Protein AF-A0A8T5NLZ9-F1 (afdb_monomer_lite)

Sequence (162 aa):
YKKLPERVRSIIFKLIDKKETAGYLVRSIAGNYNMLPENVRNLLFQLCDKEETAGDVVDAMAEEWYTLPQNIKSKLLIILSDKEKAIDFVSWAVKDDFDKIPKDIRNELLNKLSERTTQDLKRETAEIFDELPEEIRNEILIKRRFKTKYTDFVNNGFSFVI

Foldseek 3Di:
DVPDDPVVVVVLVVQCPPLVCVLVLLLVCLVCVVVDDPVSVVSNVVQCLDLSRVVSNLVSCVVNVPPDDQVSVLSSLLSSLVHPVCLLSSLVCCQVCVVVHPPVSSVSSLVSNLVVCPPDDDVSSVVSLVSHDPVSNVVSVVVVVVVVVVVCCVVVVPPDDD

Secondary structure (DSSP, 8-state):
-TTS-HHHHHHHHHHTT-HHHHHHHHHHHHHTGGGS-HHHHTHHHHHHHSTTTHHHHHHHHHHTTTTS-HHHHHHHHHHHTT-GGGHHHHHHHHHHTTTTS-HHHHHHHHHHHHHHTTT---HHHHHHHHTS-HHHHHHHHHHHHHHHHHHHHHHHH-----

Structure (mmCIF, N/CA/C/O backbone):
data_AF-A0A8T5NLZ9-F1
#
_entry.id   AF-A0A8T5NLZ9-F1
#
loop_
_atom_site.group_PDB
_atom_site.id
_atom_site.type_symbol
_atom_site.label_atom_id
_atom_site.label_alt_id
_atom_site.label_comp_id
_atom_site.label_asym_id
_atom_site.label_entity_id
_atom_site.label_seq_id
_atom_site.pdbx_PDB_ins_code
_atom_site.Cartn_x
_atom_site.Cartn_y
_atom_site.Cartn_z
_atom_site.occupancy
_atom_site.B_iso_or_equiv
_atom_site.auth_seq_id
_atom_site.auth_comp_id
_atom_site.auth_asym_id
_atom_site.auth_atom_id
_atom_site.pdbx_PDB_model_num
ATOM 1 N N . TYR A 1 1 ? 13.617 -1.042 -18.936 1.00 77.00 1 TYR A N 1
ATOM 2 C CA . TYR A 1 1 ? 12.308 -1.485 -19.472 1.00 77.00 1 TYR A CA 1
ATOM 3 C C . TYR A 1 1 ? 12.105 -1.198 -20.964 1.00 77.00 1 TYR A C 1
ATOM 5 O O . TYR A 1 1 ? 11.961 -2.145 -21.721 1.00 77.00 1 TYR A O 1
ATOM 13 N N . LYS A 1 2 ? 12.109 0.067 -21.428 1.00 80.06 2 LYS A N 1
ATOM 14 C CA . LYS A 1 2 ? 11.783 0.413 -22.836 1.00 80.06 2 LYS A CA 1
ATOM 15 C C . LYS A 1 2 ? 12.695 -0.230 -23.899 1.00 80.06 2 LYS A C 1
ATOM 17 O O . LYS A 1 2 ? 12.253 -0.425 -25.020 1.00 80.06 2 LYS A O 1
ATOM 22 N N . LYS A 1 3 ? 13.934 -0.578 -23.534 1.00 86.31 3 LYS A N 1
ATOM 23 C CA . LYS A 1 3 ? 14.915 -1.251 -24.406 1.00 86.31 3 LYS A CA 1
ATOM 24 C C . LYS A 1 3 ? 14.727 -2.777 -24.505 1.00 86.31 3 LYS A C 1
ATOM 26 O O . LYS A 1 3 ? 15.447 -3.419 -25.256 1.00 86.31 3 LYS A O 1
ATOM 31 N N . LEU A 1 4 ? 13.818 -3.368 -23.724 1.00 85.19 4 LEU A N 1
ATOM 32 C CA . LEU A 1 4 ? 13.599 -4.817 -23.718 1.00 85.19 4 LEU A CA 1
ATOM 33 C C . LEU A 1 4 ? 12.671 -5.238 -24.871 1.00 85.19 4 LEU A C 1
ATOM 35 O O . LEU A 1 4 ? 11.683 -4.538 -25.124 1.00 85.19 4 LEU A O 1
ATOM 39 N N . PRO A 1 5 ? 12.909 -6.404 -25.504 1.00 91.00 5 PRO A N 1
ATOM 40 C CA . PRO A 1 5 ? 11.975 -6.979 -26.465 1.00 91.00 5 PRO A CA 1
ATOM 41 C C . PRO A 1 5 ? 10.572 -7.125 -25.870 1.00 91.00 5 PRO A C 1
ATOM 43 O O . PRO A 1 5 ? 10.414 -7.415 -24.682 1.00 91.00 5 PRO A O 1
ATOM 46 N N . GLU A 1 6 ? 9.535 -6.969 -26.692 1.00 87.69 6 GLU A N 1
ATOM 47 C CA . GLU A 1 6 ? 8.139 -7.065 -26.243 1.00 87.69 6 GLU A CA 1
ATOM 48 C C . GLU A 1 6 ? 7.832 -8.391 -25.543 1.00 87.69 6 GLU A C 1
ATOM 50 O O . GLU A 1 6 ? 7.244 -8.389 -24.464 1.00 87.69 6 GLU A O 1
ATOM 55 N N . ARG A 1 7 ? 8.340 -9.510 -26.075 1.00 88.88 7 ARG A N 1
ATOM 56 C CA . ARG A 1 7 ? 8.208 -10.824 -25.434 1.00 88.88 7 ARG A CA 1
ATOM 57 C C . ARG A 1 7 ? 8.748 -10.821 -24.002 1.00 88.88 7 ARG A C 1
ATOM 59 O O . ARG A 1 7 ? 8.099 -11.374 -23.124 1.00 88.88 7 ARG A O 1
ATOM 66 N N . VAL A 1 8 ? 9.880 -10.162 -23.745 1.00 85.94 8 VAL A N 1
ATOM 67 C CA . VAL A 1 8 ? 10.456 -10.048 -22.394 1.00 85.94 8 VAL A CA 1
ATOM 68 C C . VAL A 1 8 ? 9.590 -9.154 -21.509 1.00 85.94 8 VAL A C 1
ATOM 70 O O . VAL A 1 8 ? 9.312 -9.510 -20.369 1.00 85.94 8 VAL A O 1
ATOM 73 N N . ARG A 1 9 ? 9.087 -8.032 -22.039 1.00 88.25 9 ARG A N 1
ATOM 74 C CA . ARG A 1 9 ? 8.153 -7.157 -21.309 1.00 88.25 9 ARG A CA 1
ATOM 75 C C . ARG A 1 9 ? 6.860 -7.884 -20.925 1.00 88.25 9 ARG A C 1
ATOM 77 O O . ARG A 1 9 ? 6.383 -7.713 -19.811 1.00 88.25 9 ARG A O 1
ATOM 84 N N . SER A 1 10 ? 6.340 -8.745 -21.802 1.00 88.50 10 SER A N 1
ATOM 85 C CA . SER A 1 10 ? 5.122 -9.529 -21.549 1.00 88.50 10 SER A CA 1
ATOM 86 C C . SER A 1 10 ? 5.265 -10.525 -20.392 1.00 88.50 10 SER A C 1
ATOM 88 O O . SER A 1 10 ? 4.272 -10.863 -19.754 1.00 88.50 10 SER A O 1
ATOM 90 N N . ILE A 1 11 ? 6.490 -10.977 -20.089 1.00 87.75 11 ILE A N 1
ATOM 91 C CA . ILE A 1 11 ? 6.739 -11.926 -18.994 1.00 87.75 11 ILE A CA 1
ATOM 92 C C . ILE A 1 11 ? 6.389 -11.298 -17.645 1.00 87.75 11 ILE A C 1
ATOM 94 O O . ILE A 1 11 ? 5.825 -11.993 -16.811 1.00 87.75 11 ILE A O 1
ATOM 98 N N . ILE A 1 12 ? 6.634 -9.998 -17.448 1.00 87.31 12 ILE A N 1
ATOM 99 C CA . ILE A 1 12 ? 6.326 -9.296 -16.189 1.00 87.31 12 ILE A CA 1
ATOM 100 C C . ILE A 1 12 ? 4.849 -9.456 -15.805 1.00 87.31 12 ILE A C 1
ATOM 102 O O . ILE A 1 12 ? 4.543 -9.770 -14.660 1.00 87.31 12 ILE A O 1
ATOM 106 N N . PHE A 1 13 ? 3.946 -9.357 -16.781 1.00 88.38 13 PHE A N 1
ATOM 107 C CA . PHE A 1 13 ? 2.509 -9.545 -16.568 1.00 88.38 13 PHE A CA 1
ATOM 108 C C . PHE A 1 13 ? 2.124 -10.987 -16.221 1.00 88.38 13 PHE A C 1
ATOM 110 O O . PHE A 1 13 ? 1.056 -11.207 -15.678 1.00 88.38 13 PHE A O 1
ATOM 117 N N . LYS A 1 14 ? 2.984 -11.972 -16.499 1.00 87.56 14 LYS A N 1
ATOM 118 C CA . LYS A 1 14 ? 2.779 -13.377 -16.106 1.00 87.56 14 LYS A CA 1
ATOM 119 C C . LYS A 1 14 ? 3.385 -13.706 -14.741 1.00 87.56 14 LYS A C 1
ATOM 121 O O . LYS A 1 14 ? 3.073 -14.748 -14.175 1.00 87.56 14 LYS A O 1
ATOM 126 N N . LEU A 1 15 ? 4.301 -12.871 -14.245 1.00 86.62 15 LEU A N 1
ATOM 127 C CA . LEU A 1 15 ? 4.951 -13.068 -12.945 1.00 86.62 15 LEU A CA 1
ATOM 128 C C . LEU A 1 15 ? 4.079 -12.591 -11.782 1.00 86.62 15 LEU A C 1
ATOM 130 O O . LEU A 1 15 ? 4.272 -13.052 -10.662 1.00 86.62 15 LEU A O 1
ATOM 134 N N . ILE A 1 16 ? 3.103 -11.717 -12.045 1.00 85.88 16 ILE A N 1
ATOM 135 C CA . ILE A 1 16 ? 2.185 -11.204 -11.020 1.00 85.88 16 ILE A CA 1
ATOM 136 C C . ILE A 1 16 ? 1.332 -12.304 -10.370 1.00 85.88 16 ILE A C 1
ATOM 138 O O . ILE A 1 16 ? 0.896 -12.152 -9.231 1.00 85.88 16 ILE A O 1
ATOM 142 N N . ASP A 1 17 ? 1.102 -13.416 -11.068 1.00 84.94 17 ASP A N 1
ATOM 143 C CA . ASP A 1 17 ? 0.283 -14.535 -10.581 1.00 84.94 17 ASP A CA 1
ATOM 144 C C . ASP A 1 17 ? 1.105 -15.646 -9.924 1.00 84.94 17 ASP A C 1
ATOM 146 O O . ASP A 1 17 ? 0.556 -16.633 -9.442 1.00 84.94 17 ASP A O 1
ATOM 150 N N . LYS A 1 18 ? 2.431 -15.494 -9.884 1.00 87.81 18 LYS A N 1
ATOM 151 C CA . LYS A 1 18 ? 3.334 -16.456 -9.257 1.00 87.81 18 LYS A CA 1
ATOM 152 C C . LYS A 1 18 ? 3.776 -15.931 -7.903 1.00 87.81 18 LYS A C 1
ATOM 154 O O . LYS A 1 18 ? 4.557 -14.979 -7.837 1.00 87.81 18 LYS A O 1
ATOM 159 N N . LYS A 1 19 ? 3.303 -16.577 -6.838 1.00 79.19 19 LYS A N 1
ATOM 160 C CA . LYS A 1 19 ? 3.562 -16.189 -5.445 1.00 79.19 19 LYS A CA 1
ATOM 161 C C . LYS A 1 19 ? 5.053 -15.979 -5.165 1.00 79.19 19 LYS A C 1
ATOM 163 O O . LYS A 1 19 ? 5.423 -15.004 -4.526 1.00 79.19 19 LYS A O 1
ATOM 168 N N . GLU A 1 20 ? 5.911 -16.840 -5.706 1.00 83.00 20 GLU A N 1
ATOM 169 C CA . GLU A 1 20 ? 7.363 -16.808 -5.497 1.00 83.00 20 GLU A CA 1
ATOM 170 C C . GLU A 1 20 ? 8.034 -15.583 -6.126 1.00 83.00 20 GLU A C 1
ATOM 172 O O . GLU A 1 20 ? 9.100 -15.167 -5.682 1.00 83.00 20 GLU A O 1
ATOM 177 N N . THR A 1 21 ? 7.442 -15.008 -7.177 1.00 88.12 21 THR A N 1
ATOM 178 C CA . THR A 1 21 ? 8.022 -13.865 -7.897 1.00 88.12 21 THR A CA 1
ATOM 179 C C . THR A 1 21 ? 7.309 -12.551 -7.628 1.00 88.12 21 THR A C 1
ATOM 181 O O . THR A 1 21 ? 7.863 -11.493 -7.925 1.00 88.12 21 THR A O 1
ATOM 184 N N . ALA A 1 22 ? 6.098 -12.599 -7.078 1.00 88.75 22 ALA A N 1
ATOM 185 C CA . ALA A 1 22 ? 5.257 -11.427 -6.912 1.00 88.75 22 ALA A CA 1
ATOM 186 C C . ALA A 1 22 ? 5.871 -10.409 -5.929 1.00 88.75 22 ALA A C 1
ATOM 188 O O . ALA A 1 22 ? 5.947 -9.231 -6.273 1.00 88.75 22 ALA A O 1
ATOM 189 N N . GLY A 1 23 ? 6.443 -10.848 -4.800 1.00 90.19 23 GLY A N 1
ATOM 190 C CA . GLY A 1 23 ? 7.147 -9.957 -3.862 1.00 90.19 23 GLY A CA 1
ATOM 191 C C . GLY A 1 23 ? 8.394 -9.285 -4.462 1.00 90.19 23 GLY A C 1
ATOM 192 O O . GLY A 1 23 ? 8.591 -8.075 -4.343 1.00 90.19 23 GLY A O 1
ATOM 193 N N . TYR A 1 24 ? 9.205 -10.025 -5.230 1.00 91.88 24 TYR A N 1
ATOM 194 C CA . TYR A 1 24 ? 10.333 -9.435 -5.970 1.00 91.88 24 TYR A CA 1
ATOM 195 C C . TYR A 1 24 ? 9.875 -8.412 -7.012 1.00 91.88 24 TYR A C 1
ATOM 197 O O . TYR A 1 24 ? 10.552 -7.406 -7.249 1.00 91.88 24 TYR A O 1
ATOM 205 N N . LEU A 1 25 ? 8.728 -8.669 -7.645 1.00 94.00 25 LEU A N 1
ATOM 206 C CA . LEU A 1 25 ? 8.141 -7.758 -8.611 1.00 94.00 25 LEU A CA 1
ATOM 207 C C . LEU A 1 25 ? 7.653 -6.472 -7.933 1.00 94.00 25 LEU A C 1
ATOM 209 O O . LEU A 1 25 ? 7.911 -5.397 -8.471 1.00 94.00 25 LEU A O 1
ATOM 213 N N . VAL A 1 26 ? 7.039 -6.563 -6.748 1.00 96.38 26 VAL A N 1
ATOM 214 C CA . VAL A 1 26 ? 6.654 -5.400 -5.933 1.00 96.38 26 VAL A CA 1
ATOM 215 C C . VAL A 1 26 ? 7.856 -4.490 -5.682 1.00 96.38 26 VAL A C 1
ATOM 217 O O . VAL A 1 26 ? 7.833 -3.333 -6.108 1.00 96.38 26 VAL A O 1
ATOM 220 N N . ARG A 1 27 ? 8.931 -5.020 -5.080 1.00 95.19 27 ARG A N 1
ATOM 221 C CA . ARG A 1 27 ? 10.147 -4.240 -4.777 1.00 95.19 27 ARG A CA 1
ATOM 222 C C . ARG A 1 27 ? 10.755 -3.621 -6.034 1.00 95.19 27 ARG A C 1
ATOM 224 O O . ARG A 1 27 ? 11.080 -2.438 -6.067 1.00 95.19 27 ARG A O 1
ATOM 231 N N . SER A 1 28 ? 10.833 -4.401 -7.115 1.00 94.25 28 SER A N 1
ATOM 232 C CA . SER A 1 28 ? 11.369 -3.928 -8.397 1.00 94.25 28 SER A CA 1
ATOM 233 C C . SER A 1 28 ? 10.550 -2.780 -8.990 1.00 94.25 28 SER A C 1
ATOM 235 O O . SER A 1 28 ? 11.128 -1.848 -9.555 1.00 94.25 28 SER A O 1
ATOM 237 N N . ILE A 1 29 ? 9.217 -2.843 -8.895 1.00 96.25 29 ILE A N 1
ATOM 238 C CA . ILE A 1 29 ? 8.332 -1.789 -9.398 1.00 96.25 29 ILE A CA 1
ATOM 239 C C . ILE A 1 29 ? 8.427 -0.543 -8.521 1.00 96.25 29 ILE A C 1
ATOM 241 O O . ILE A 1 29 ? 8.554 0.546 -9.075 1.00 96.25 29 ILE A O 1
ATOM 245 N N . ALA A 1 30 ? 8.383 -0.688 -7.194 1.00 97.25 30 ALA A N 1
ATOM 246 C CA . ALA A 1 30 ? 8.444 0.433 -6.259 1.00 97.25 30 ALA A CA 1
ATOM 247 C C . ALA A 1 30 ? 9.759 1.217 -6.403 1.00 97.25 30 ALA A C 1
ATOM 249 O O . ALA A 1 30 ? 9.722 2.403 -6.733 1.00 97.25 30 ALA A O 1
ATOM 250 N N . GLY A 1 31 ? 10.912 0.544 -6.318 1.00 96.75 31 GLY A N 1
ATOM 251 C CA . GLY A 1 31 ? 12.221 1.209 -6.396 1.00 96.75 31 GLY A CA 1
ATOM 252 C C . GLY A 1 31 ? 12.560 1.794 -7.768 1.00 96.75 31 GLY A C 1
ATOM 253 O O . GLY A 1 31 ? 13.455 2.623 -7.911 1.00 96.75 31 GLY A O 1
ATOM 254 N N . ASN A 1 32 ? 11.820 1.409 -8.812 1.00 95.31 32 ASN A N 1
ATOM 255 C CA . ASN A 1 32 ? 11.983 1.966 -10.155 1.00 95.31 32 ASN A CA 1
ATOM 256 C C . ASN A 1 32 ? 10.753 2.744 -10.633 1.00 95.31 32 ASN A C 1
ATOM 258 O O . ASN A 1 32 ? 10.658 3.031 -11.830 1.00 95.31 32 ASN A O 1
ATOM 262 N N . TYR A 1 33 ? 9.818 3.095 -9.744 1.00 96.12 33 TYR A N 1
ATOM 263 C CA . TYR A 1 33 ? 8.474 3.540 -10.119 1.00 96.12 33 TYR A CA 1
ATOM 264 C C . TYR A 1 33 ? 8.500 4.658 -11.165 1.00 96.12 33 TYR A C 1
ATOM 266 O O . TYR A 1 33 ? 7.922 4.526 -12.243 1.00 96.12 33 TYR A O 1
ATOM 274 N N . ASN A 1 34 ? 9.277 5.714 -10.917 1.00 94.75 34 ASN A N 1
ATOM 275 C CA . ASN A 1 34 ? 9.366 6.886 -11.796 1.00 94.75 34 ASN A CA 1
ATOM 276 C C . ASN A 1 34 ? 10.009 6.594 -13.172 1.00 94.75 34 ASN A C 1
ATOM 278 O O . ASN A 1 34 ? 9.827 7.359 -14.117 1.00 94.75 34 ASN A O 1
ATOM 282 N N . MET A 1 35 ? 10.722 5.473 -13.319 1.00 93.38 35 MET A N 1
ATOM 283 C CA . MET A 1 35 ? 11.392 5.055 -14.560 1.00 93.38 35 MET A CA 1
ATOM 284 C C . MET A 1 35 ? 10.568 4.061 -15.394 1.00 93.38 35 MET A C 1
ATOM 286 O O . MET A 1 35 ? 10.928 3.736 -16.535 1.00 93.38 35 MET A O 1
ATOM 290 N N . LEU A 1 36 ? 9.466 3.554 -14.842 1.00 93.31 36 LEU A N 1
ATOM 291 C CA . LEU A 1 36 ? 8.629 2.538 -15.467 1.00 93.31 36 LEU A CA 1
ATOM 292 C C . LEU A 1 36 ? 7.456 3.165 -16.230 1.00 93.31 36 LEU A C 1
ATOM 294 O O . LEU A 1 36 ? 6.945 4.219 -15.843 1.00 93.31 36 LEU A O 1
ATOM 298 N N . PRO A 1 37 ? 7.005 2.541 -17.332 1.00 92.94 37 PRO A N 1
ATOM 299 C CA . PRO A 1 37 ? 5.785 2.972 -17.996 1.00 92.94 37 PRO A CA 1
ATOM 300 C C . PRO A 1 37 ? 4.560 2.669 -17.137 1.00 92.94 37 PRO A C 1
ATOM 302 O O . PRO A 1 37 ? 4.560 1.747 -16.322 1.00 92.94 37 PRO A O 1
ATOM 305 N N . GLU A 1 38 ? 3.505 3.442 -17.364 1.00 93.88 38 GLU A N 1
ATOM 306 C CA . GLU A 1 38 ? 2.284 3.427 -16.559 1.00 93.88 38 GLU A CA 1
ATOM 307 C C . GLU A 1 38 ? 1.674 2.033 -16.400 1.00 93.88 38 GLU A C 1
ATOM 309 O O . GLU A 1 38 ? 1.339 1.637 -15.291 1.00 93.88 38 GLU A O 1
ATOM 314 N N . ASN A 1 39 ? 1.621 1.243 -17.472 1.00 92.19 39 ASN A N 1
ATOM 315 C CA . ASN A 1 39 ? 1.071 -0.108 -17.415 1.00 92.19 39 ASN A CA 1
ATOM 316 C C . ASN A 1 39 ? 1.830 -1.047 -16.461 1.00 92.19 39 ASN A C 1
ATOM 318 O O . ASN A 1 39 ? 1.218 -1.941 -15.893 1.00 92.19 39 ASN A O 1
ATOM 322 N N . VAL A 1 40 ? 3.137 -0.845 -16.265 1.00 94.62 40 VAL A N 1
ATOM 323 C CA . VAL A 1 40 ? 3.932 -1.609 -15.288 1.00 94.62 40 VAL A CA 1
ATOM 324 C C . VAL A 1 40 ? 3.756 -1.035 -13.891 1.00 94.62 40 VAL A C 1
ATOM 326 O O . VAL A 1 40 ? 3.619 -1.786 -12.934 1.00 94.62 40 VAL A O 1
ATOM 329 N N . ARG A 1 41 ? 3.715 0.295 -13.765 1.00 96.12 41 ARG A N 1
ATOM 330 C CA . ARG A 1 41 ? 3.453 0.963 -12.483 1.00 96.12 41 ARG A CA 1
ATOM 331 C C . ARG A 1 41 ? 2.105 0.558 -11.895 1.00 96.12 41 ARG A C 1
ATOM 333 O O . ARG A 1 41 ? 2.003 0.365 -10.690 1.00 96.12 41 ARG A O 1
ATOM 340 N N . ASN A 1 42 ? 1.097 0.370 -12.745 1.00 95.88 42 ASN A N 1
ATOM 341 C CA . ASN A 1 42 ? -0.240 -0.045 -12.330 1.00 95.88 42 ASN A CA 1
ATOM 342 C C . ASN A 1 42 ? -0.278 -1.463 -11.742 1.00 95.88 42 ASN A C 1
ATOM 344 O O . ASN A 1 42 ? -1.184 -1.768 -10.969 1.00 95.88 42 ASN A O 1
ATOM 348 N N . LEU A 1 43 ? 0.720 -2.306 -12.032 1.00 95.56 43 LEU A N 1
ATOM 349 C CA . LEU A 1 43 ? 0.840 -3.621 -11.400 1.00 95.56 43 LEU A CA 1
ATOM 350 C C . LEU A 1 43 ? 1.090 -3.514 -9.893 1.00 95.56 43 LEU A C 1
ATOM 352 O O . LEU A 1 43 ? 0.698 -4.420 -9.170 1.00 95.56 43 LEU A O 1
ATOM 356 N N . LEU A 1 44 ? 1.672 -2.411 -9.403 1.00 97.00 44 LEU A N 1
ATOM 357 C CA . LEU A 1 44 ? 1.855 -2.197 -7.965 1.00 97.00 44 LEU A CA 1
ATOM 358 C C . LEU A 1 44 ? 0.511 -2.160 -7.226 1.00 97.00 44 LEU A C 1
ATOM 360 O O . LEU A 1 44 ? 0.393 -2.738 -6.155 1.00 97.00 44 LEU A O 1
ATOM 364 N N . PHE A 1 45 ? -0.520 -1.552 -7.822 1.00 96.75 45 PHE A N 1
ATOM 365 C CA . PHE A 1 45 ? -1.869 -1.542 -7.246 1.00 96.75 45 PHE A CA 1
ATOM 366 C C . PHE A 1 45 ? -2.520 -2.925 -7.295 1.00 96.75 45 PHE A C 1
ATOM 368 O O . PHE A 1 45 ? -3.137 -3.342 -6.324 1.00 96.75 45 PHE A O 1
ATOM 375 N N . GLN A 1 46 ? -2.339 -3.656 -8.399 1.00 95.12 46 GLN A N 1
ATOM 376 C CA . GLN A 1 46 ? -2.852 -5.024 -8.527 1.00 95.12 46 GLN A CA 1
ATOM 377 C C . GLN A 1 46 ? -2.207 -5.974 -7.509 1.00 95.12 46 GLN A C 1
ATOM 379 O O . GLN A 1 46 ? -2.884 -6.826 -6.950 1.00 95.12 46 GLN A O 1
ATOM 384 N N . LEU A 1 47 ? -0.905 -5.823 -7.255 1.00 94.94 47 LEU A N 1
ATOM 385 C CA . LEU A 1 47 ? -0.182 -6.568 -6.222 1.00 94.94 47 LEU A CA 1
ATOM 386 C C . LEU A 1 47 ? -0.603 -6.133 -4.812 1.00 94.94 47 LEU A C 1
ATOM 388 O O . LEU A 1 47 ? -0.743 -6.969 -3.930 1.00 94.94 47 LEU A O 1
ATOM 392 N N . CYS A 1 48 ? -0.846 -4.844 -4.590 1.00 96.00 48 CYS A N 1
ATOM 393 C CA . CYS A 1 48 ? -1.312 -4.330 -3.301 1.00 96.00 48 CYS A CA 1
ATOM 394 C C . CYS A 1 48 ? -2.691 -4.879 -2.907 1.00 96.00 48 CYS A C 1
ATOM 396 O O . CYS A 1 48 ? -2.946 -5.133 -1.731 1.00 96.00 48 CYS A O 1
ATOM 398 N N . ASP A 1 49 ? -3.566 -5.100 -3.887 1.00 94.50 49 ASP A N 1
ATOM 399 C CA . ASP A 1 49 ? -4.900 -5.638 -3.637 1.00 94.50 49 ASP A CA 1
ATOM 400 C C . ASP A 1 49 ? -4.899 -7.143 -3.294 1.00 94.50 49 ASP A C 1
ATOM 402 O O . ASP A 1 49 ? -5.798 -7.634 -2.610 1.00 94.50 49 ASP A O 1
ATOM 406 N N . LYS A 1 50 ? -3.860 -7.887 -3.689 1.00 91.62 50 LYS A N 1
ATOM 407 C CA . LYS A 1 50 ? -3.707 -9.307 -3.336 1.00 91.62 50 LYS A CA 1
ATOM 408 C C . LYS A 1 50 ? -3.247 -9.459 -1.883 1.00 91.62 50 LYS A C 1
ATOM 410 O O . LYS A 1 50 ? -2.246 -8.872 -1.474 1.00 91.62 50 LYS A O 1
ATOM 415 N N . GLU A 1 51 ? -3.938 -10.302 -1.117 1.00 89.50 51 GLU A N 1
ATOM 416 C CA . GLU A 1 51 ? -3.622 -10.559 0.298 1.00 89.50 51 GLU A CA 1
ATOM 417 C C . GLU A 1 51 ? -2.207 -11.134 0.478 1.00 89.50 51 GLU A C 1
ATOM 419 O O . GLU A 1 51 ? -1.510 -10.823 1.442 1.00 89.50 51 GLU A O 1
ATOM 424 N N . GLU A 1 52 ? -1.750 -11.944 -0.479 1.00 89.94 52 GLU A N 1
ATOM 425 C CA . GLU A 1 52 ? -0.439 -12.589 -0.446 1.00 89.94 52 GLU A CA 1
ATOM 426 C C . GLU A 1 52 ? 0.724 -11.607 -0.585 1.00 89.94 52 GLU A C 1
ATOM 428 O O . GLU A 1 52 ? 1.806 -11.910 -0.090 1.00 89.94 52 GLU A O 1
ATOM 433 N N . THR A 1 53 ? 0.513 -10.465 -1.247 1.00 93.31 53 THR A N 1
ATOM 434 C CA . THR A 1 53 ? 1.565 -9.481 -1.556 1.00 93.31 53 THR A CA 1
ATOM 435 C C . THR A 1 53 ? 1.354 -8.125 -0.900 1.00 93.31 53 THR A C 1
ATOM 437 O O . THR A 1 53 ? 2.204 -7.248 -1.035 1.00 93.31 53 THR A O 1
ATOM 440 N N . ALA A 1 54 ? 0.269 -7.935 -0.144 1.00 93.00 54 ALA A N 1
ATOM 441 C CA . ALA A 1 54 ? 0.034 -6.704 0.607 1.00 93.00 54 ALA A CA 1
ATOM 442 C C . ALA A 1 54 ? 1.197 -6.387 1.569 1.00 93.00 54 ALA A C 1
ATOM 444 O O . ALA A 1 54 ? 1.622 -5.238 1.661 1.00 93.00 54 ALA A O 1
ATOM 445 N N . GLY A 1 55 ? 1.758 -7.414 2.221 1.00 93.44 55 GLY A N 1
ATOM 446 C CA . GLY A 1 55 ? 2.942 -7.277 3.078 1.00 93.44 55 GLY A CA 1
ATOM 447 C C . GLY A 1 55 ? 4.193 -6.844 2.307 1.00 93.44 55 GLY A C 1
ATOM 448 O O . GLY A 1 55 ? 4.864 -5.906 2.720 1.00 93.44 55 GLY A O 1
ATOM 449 N N . ASP A 1 56 ? 4.456 -7.438 1.138 1.00 95.00 56 ASP A N 1
ATOM 450 C CA . ASP A 1 56 ? 5.579 -7.016 0.288 1.00 95.00 56 ASP A CA 1
ATOM 451 C C . ASP A 1 56 ? 5.432 -5.554 -0.168 1.00 95.00 56 ASP A C 1
ATOM 453 O O . ASP A 1 56 ? 6.427 -4.848 -0.336 1.00 95.00 56 ASP A O 1
ATOM 457 N N . VAL A 1 57 ? 4.194 -5.089 -0.388 1.00 96.69 57 VAL A N 1
ATOM 458 C CA . VAL A 1 57 ? 3.920 -3.689 -0.747 1.00 96.69 57 VAL A CA 1
ATOM 459 C C . VAL A 1 57 ? 4.180 -2.760 0.428 1.00 96.69 57 VAL A C 1
ATOM 461 O O . VAL A 1 57 ? 4.756 -1.700 0.207 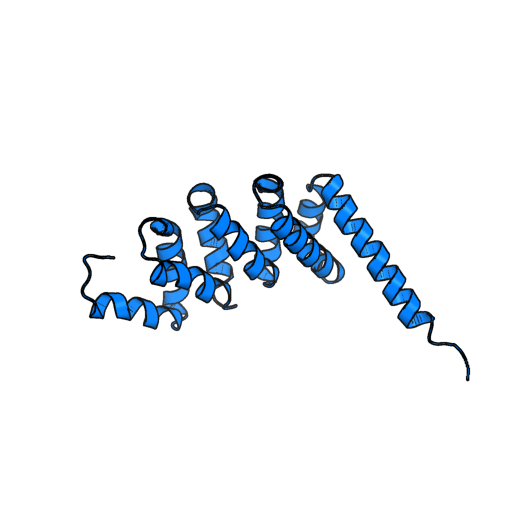1.00 96.69 57 VAL A O 1
ATOM 464 N N . VAL A 1 58 ? 3.817 -3.148 1.653 1.00 96.31 58 VAL A N 1
ATOM 465 C CA . VAL A 1 58 ? 4.174 -2.396 2.867 1.00 96.31 58 VAL A CA 1
ATOM 466 C C . VAL A 1 58 ? 5.691 -2.244 2.978 1.00 96.31 58 VAL A C 1
ATOM 468 O O . VAL A 1 58 ? 6.173 -1.117 3.083 1.00 96.31 58 VAL A O 1
ATOM 471 N N . ASP A 1 59 ? 6.440 -3.345 2.867 1.00 95.44 59 ASP A N 1
ATOM 472 C CA . ASP A 1 59 ? 7.906 -3.325 2.948 1.00 95.44 59 ASP A CA 1
ATOM 473 C C . ASP A 1 59 ? 8.511 -2.408 1.876 1.00 95.44 59 ASP A C 1
ATOM 475 O O . ASP A 1 59 ? 9.298 -1.511 2.175 1.00 95.44 59 ASP A O 1
ATOM 479 N N . ALA A 1 60 ? 8.095 -2.579 0.619 1.00 96.56 60 ALA A N 1
ATOM 480 C CA . ALA A 1 60 ? 8.606 -1.777 -0.486 1.00 96.56 60 ALA A CA 1
ATOM 481 C C . ALA A 1 60 ? 8.216 -0.294 -0.371 1.00 96.56 60 ALA A C 1
ATOM 483 O O . ALA A 1 60 ? 8.980 0.581 -0.771 1.00 96.56 60 ALA A O 1
ATOM 484 N N . MET A 1 61 ? 7.033 0.014 0.171 1.00 96.69 61 MET A N 1
ATOM 485 C CA . MET A 1 61 ? 6.636 1.393 0.448 1.00 96.69 61 MET A CA 1
ATOM 486 C C . MET A 1 61 ? 7.469 2.018 1.562 1.00 96.69 61 MET A C 1
ATOM 488 O O . MET A 1 61 ? 7.753 3.208 1.472 1.00 96.69 61 MET A O 1
ATOM 492 N N . ALA A 1 62 ? 7.839 1.259 2.595 1.00 94.88 62 ALA A N 1
ATOM 493 C CA . ALA A 1 62 ? 8.709 1.744 3.660 1.00 94.88 62 ALA A CA 1
ATOM 494 C C . ALA A 1 62 ? 10.122 2.040 3.129 1.00 94.88 62 ALA A C 1
ATOM 496 O O . ALA A 1 62 ? 10.678 3.098 3.418 1.00 94.88 62 ALA A O 1
ATOM 497 N N . GLU A 1 63 ? 10.666 1.147 2.295 1.00 95.81 63 GLU A N 1
ATOM 498 C CA . GLU A 1 63 ? 11.964 1.327 1.628 1.00 95.81 63 GLU A CA 1
ATOM 499 C C . GLU A 1 63 ? 11.972 2.560 0.703 1.00 95.81 63 GLU A C 1
ATOM 501 O O . GLU A 1 63 ? 12.936 3.325 0.681 1.00 95.81 63 GLU A O 1
ATOM 506 N N . GLU A 1 64 ? 10.876 2.793 -0.022 1.00 96.62 64 GLU A N 1
ATOM 507 C CA . GLU A 1 64 ? 10.763 3.829 -1.059 1.00 96.62 64 GLU A CA 1
ATOM 508 C C . GLU A 1 64 ? 9.883 5.021 -0.635 1.00 96.62 64 GLU A C 1
ATOM 510 O O . GLU A 1 64 ? 9.361 5.771 -1.466 1.00 96.62 64 GLU A O 1
ATOM 515 N N . TRP A 1 65 ? 9.695 5.228 0.672 1.00 93.56 65 TRP A N 1
ATOM 516 C CA . TRP A 1 65 ? 8.724 6.193 1.210 1.00 93.56 65 TRP A CA 1
ATOM 517 C C . TRP A 1 65 ? 8.949 7.634 0.731 1.00 93.56 65 TRP A C 1
ATOM 519 O O . TRP A 1 65 ? 8.005 8.396 0.490 1.00 93.56 65 TRP A O 1
ATOM 529 N N . TYR A 1 66 ? 10.218 8.011 0.580 1.00 92.31 66 TYR A N 1
ATOM 530 C CA . TYR A 1 66 ? 10.627 9.353 0.171 1.00 92.31 66 TYR A CA 1
ATOM 531 C C . TYR A 1 66 ? 10.749 9.517 -1.352 1.00 92.31 66 TYR A C 1
ATOM 533 O O . TYR A 1 66 ? 10.833 10.645 -1.836 1.00 92.31 66 TYR A O 1
ATOM 541 N N . THR A 1 67 ? 10.754 8.422 -2.117 1.00 94.31 67 THR A N 1
ATOM 542 C CA . THR A 1 67 ? 10.939 8.419 -3.581 1.00 94.31 67 THR A CA 1
ATOM 543 C C . THR A 1 67 ? 9.627 8.169 -4.331 1.00 94.31 67 THR A C 1
ATOM 545 O O . THR A 1 67 ? 9.454 8.650 -5.461 1.00 94.31 67 THR A O 1
ATOM 548 N N . LEU A 1 68 ? 8.678 7.457 -3.712 1.00 95.69 68 LEU A N 1
ATOM 549 C CA . LEU A 1 68 ? 7.346 7.230 -4.257 1.00 95.69 68 LEU A CA 1
ATOM 550 C C . LEU A 1 68 ? 6.537 8.536 -4.315 1.00 95.69 68 LEU A C 1
ATOM 552 O O . LEU A 1 68 ? 6.453 9.267 -3.323 1.00 95.69 68 LEU A O 1
ATOM 556 N N . PRO A 1 69 ? 5.866 8.832 -5.445 1.00 94.06 69 PRO A N 1
ATOM 557 C CA . PRO A 1 69 ? 5.055 10.039 -5.545 1.00 94.06 69 PRO A CA 1
ATOM 558 C C . PRO A 1 69 ? 3.896 10.048 -4.533 1.00 94.06 69 PRO A C 1
ATOM 560 O O . PRO A 1 69 ? 3.2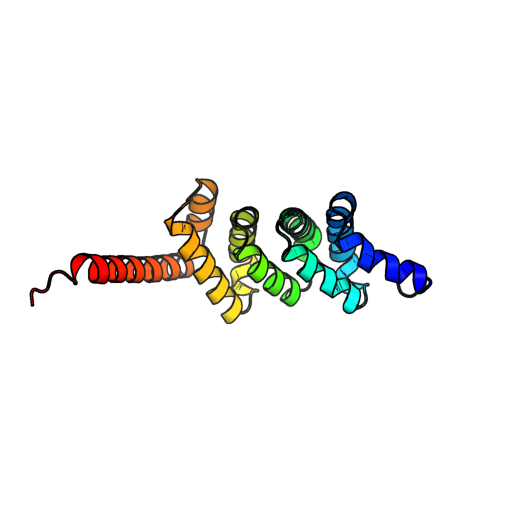31 9.030 -4.322 1.00 94.06 69 PRO A O 1
ATOM 563 N N . GLN A 1 70 ? 3.595 11.215 -3.952 1.00 92.25 70 GLN A N 1
ATOM 564 C CA . GLN A 1 70 ? 2.595 11.361 -2.879 1.00 92.25 70 GLN A CA 1
ATOM 565 C C . GLN A 1 70 ? 1.206 10.822 -3.254 1.00 92.25 70 GLN A C 1
ATOM 567 O O . GLN A 1 70 ? 0.536 10.185 -2.440 1.00 92.25 70 GLN A O 1
ATOM 572 N N . ASN A 1 71 ? 0.770 11.032 -4.498 1.00 91.75 71 ASN A N 1
ATOM 573 C CA . ASN A 1 71 ? -0.513 10.529 -4.993 1.00 91.75 71 ASN A CA 1
ATOM 574 C C . ASN A 1 71 ? -0.547 8.994 -5.093 1.00 91.75 71 ASN A C 1
ATOM 576 O O . ASN A 1 71 ? -1.614 8.395 -4.990 1.00 91.75 71 ASN A O 1
ATOM 580 N N . ILE A 1 72 ? 0.607 8.357 -5.296 1.00 95.06 72 ILE A N 1
ATOM 581 C CA . ILE A 1 72 ? 0.740 6.899 -5.345 1.00 95.06 72 ILE A CA 1
ATOM 582 C C . ILE A 1 72 ? 0.729 6.336 -3.932 1.00 95.06 72 ILE A C 1
ATOM 584 O O . ILE A 1 72 ? -0.053 5.425 -3.674 1.00 95.06 72 ILE A O 1
ATOM 588 N N . LYS A 1 73 ? 1.490 6.942 -3.006 1.00 95.31 73 LYS A N 1
ATOM 589 C CA . LYS A 1 73 ? 1.427 6.605 -1.576 1.00 95.31 73 LYS A CA 1
ATOM 590 C C . LYS A 1 73 ? -0.008 6.672 -1.059 1.00 95.31 73 LYS A C 1
ATOM 592 O O . LYS A 1 73 ? -0.505 5.695 -0.520 1.00 95.31 73 LYS A O 1
ATOM 597 N N . SER A 1 74 ? -0.705 7.774 -1.333 1.00 94.06 74 SER A N 1
ATOM 598 C CA . SER A 1 74 ? -2.097 7.987 -0.912 1.00 94.06 74 SER A CA 1
ATOM 599 C C . SER A 1 74 ? -3.039 6.883 -1.414 1.00 94.06 74 SER A C 1
ATOM 601 O O . SER A 1 74 ? -3.825 6.344 -0.643 1.00 94.06 74 SER A O 1
ATOM 603 N N . LYS A 1 75 ? -2.932 6.493 -2.692 1.00 94.56 75 LYS A N 1
ATOM 604 C CA . LYS A 1 75 ? -3.745 5.408 -3.268 1.00 94.56 75 LYS A CA 1
ATOM 605 C C . LYS A 1 75 ? -3.427 4.042 -2.661 1.00 94.56 75 LYS A C 1
ATOM 607 O O . LYS A 1 75 ? -4.345 3.272 -2.404 1.00 94.56 75 LYS A O 1
ATOM 612 N N . LEU A 1 76 ? -2.148 3.739 -2.442 1.00 96.62 76 LEU A N 1
ATOM 613 C CA . LEU A 1 76 ? -1.738 2.477 -1.824 1.00 96.62 76 LEU A CA 1
ATOM 614 C C . LEU A 1 76 ? -2.201 2.397 -0.367 1.00 96.62 76 LEU A C 1
ATOM 616 O O . LEU A 1 76 ? -2.717 1.363 0.032 1.00 96.62 76 LEU A O 1
ATOM 620 N N . LEU A 1 77 ? -2.106 3.490 0.398 1.00 95.75 77 LEU A N 1
ATOM 621 C CA . LEU A 1 77 ? -2.594 3.544 1.781 1.00 95.75 77 LEU A CA 1
ATOM 622 C C . LEU A 1 77 ? -4.089 3.227 1.881 1.00 95.75 77 LEU A C 1
ATOM 624 O O . LEU A 1 77 ? -4.487 2.515 2.796 1.00 95.75 77 LEU A O 1
ATOM 628 N N . ILE A 1 78 ? -4.907 3.695 0.932 1.00 94.19 78 ILE A N 1
ATOM 629 C CA . ILE A 1 78 ? -6.334 3.345 0.883 1.00 94.19 78 ILE A CA 1
ATOM 630 C C . ILE A 1 78 ? -6.520 1.836 0.709 1.00 94.19 78 ILE A C 1
ATOM 632 O O . ILE A 1 78 ? -7.231 1.223 1.500 1.00 94.19 78 ILE A O 1
ATOM 636 N N . ILE A 1 79 ? -5.839 1.216 -0.257 1.00 95.56 79 ILE A N 1
ATOM 637 C CA . ILE A 1 79 ? -5.944 -0.236 -0.483 1.00 95.56 79 ILE A CA 1
ATOM 638 C C . ILE A 1 79 ? -5.453 -1.014 0.749 1.00 95.56 79 ILE A C 1
ATOM 640 O O . ILE A 1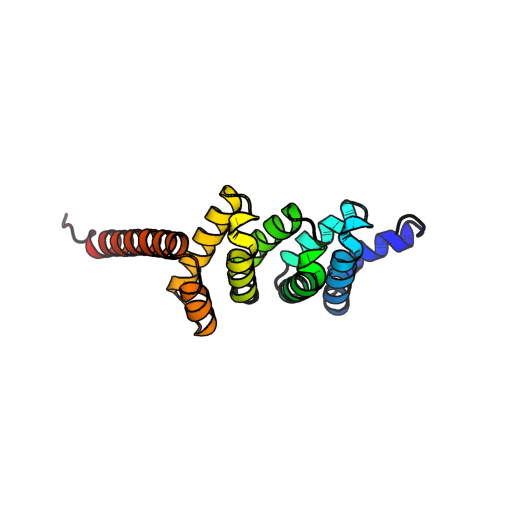 79 ? -6.111 -1.945 1.210 1.00 95.56 79 ILE A O 1
ATOM 644 N N . LEU A 1 80 ? -4.317 -0.606 1.320 1.00 94.56 80 LEU A N 1
ATOM 645 C CA . LEU A 1 80 ? -3.708 -1.239 2.490 1.00 94.56 80 LEU A CA 1
ATOM 646 C C . LEU A 1 80 ? -4.536 -1.066 3.764 1.00 94.56 80 LEU A C 1
ATOM 648 O O . LEU A 1 80 ? -4.504 -1.937 4.624 1.00 94.56 80 LEU A O 1
ATOM 652 N N . SER A 1 81 ? -5.315 0.007 3.892 1.00 90.38 81 SER A N 1
ATOM 653 C CA . SER A 1 81 ? -6.185 0.212 5.058 1.00 90.38 81 SER A CA 1
ATOM 654 C C . SER A 1 81 ? -7.317 -0.820 5.162 1.00 90.38 81 SER A C 1
ATOM 656 O O . SER A 1 81 ? -7.907 -0.999 6.232 1.00 90.38 81 SER A O 1
ATOM 658 N N . ASP A 1 82 ? -7.571 -1.562 4.079 1.00 90.19 82 ASP A N 1
ATOM 659 C CA . ASP A 1 82 ? -8.471 -2.712 4.068 1.00 90.19 82 ASP A CA 1
ATOM 660 C C . ASP A 1 82 ? -7.763 -4.047 4.389 1.00 90.19 82 ASP A C 1
ATOM 662 O O . ASP A 1 82 ? -8.425 -5.083 4.507 1.00 90.19 82 ASP A O 1
ATOM 666 N N . LYS A 1 83 ? -6.440 -4.040 4.605 1.00 87.81 83 LYS A N 1
ATOM 667 C CA . LYS A 1 83 ? -5.621 -5.225 4.903 1.00 87.81 83 LYS A CA 1
ATOM 668 C C . LYS A 1 83 ? -5.194 -5.214 6.370 1.00 87.81 83 LYS A C 1
ATOM 670 O O . LYS A 1 83 ? -4.517 -4.297 6.828 1.00 87.81 83 LYS A O 1
ATOM 675 N N . GLU A 1 84 ? -5.547 -6.260 7.114 1.00 81.31 84 GLU A N 1
ATOM 676 C CA . GLU A 1 84 ? -5.263 -6.348 8.557 1.00 81.31 84 GLU A CA 1
ATOM 677 C C . GLU A 1 84 ? -3.763 -6.220 8.862 1.00 81.31 84 GLU A C 1
ATOM 679 O O . GLU A 1 84 ? -3.363 -5.462 9.740 1.00 81.31 84 GLU A O 1
ATOM 684 N N . LYS A 1 85 ? -2.919 -6.892 8.072 1.00 80.62 85 LYS A N 1
ATOM 685 C CA . LYS A 1 85 ? -1.459 -6.896 8.250 1.00 80.62 85 LYS A CA 1
ATOM 686 C C . LYS A 1 85 ? -0.783 -5.554 7.966 1.00 80.62 85 LYS A C 1
ATOM 688 O O . LYS A 1 85 ? 0.383 -5.396 8.303 1.00 80.62 85 LYS A O 1
ATOM 693 N N . ALA A 1 86 ? -1.476 -4.617 7.325 1.00 89.44 86 ALA A N 1
ATOM 694 C CA . ALA A 1 86 ? -0.909 -3.329 6.942 1.00 89.44 86 ALA A CA 1
ATOM 695 C C . ALA A 1 86 ? -1.346 -2.182 7.863 1.00 89.44 86 ALA A C 1
ATOM 697 O O . ALA A 1 86 ? -0.928 -1.042 7.657 1.00 89.44 86 ALA A O 1
ATOM 698 N N . ILE A 1 87 ? -2.177 -2.460 8.873 1.00 83.50 87 ILE A N 1
ATOM 699 C CA . ILE A 1 87 ? -2.819 -1.419 9.680 1.00 83.50 87 ILE A CA 1
ATOM 700 C C . ILE A 1 87 ? -1.816 -0.551 10.448 1.00 83.50 87 ILE A C 1
ATOM 702 O O . ILE A 1 87 ? -1.978 0.670 10.500 1.00 83.50 87 ILE A O 1
ATOM 706 N N . ASP A 1 88 ? -0.749 -1.159 10.968 1.00 82.50 88 ASP A N 1
ATOM 707 C CA . ASP A 1 88 ? 0.299 -0.459 11.715 1.00 82.50 88 ASP A CA 1
ATOM 708 C C . ASP A 1 88 ? 1.063 0.498 10.797 1.00 82.50 88 ASP A C 1
ATOM 710 O O . ASP A 1 88 ? 1.252 1.671 11.120 1.00 82.50 88 ASP A O 1
ATOM 714 N N . PHE A 1 89 ? 1.414 0.026 9.596 1.00 87.88 89 PHE A N 1
ATOM 715 C CA . PHE A 1 89 ? 2.076 0.843 8.585 1.00 87.88 89 PHE A CA 1
ATOM 716 C C . PHE A 1 89 ? 1.193 2.006 8.126 1.00 87.88 89 PHE A C 1
ATOM 718 O O . PHE A 1 89 ? 1.661 3.140 8.053 1.00 87.88 89 PHE A O 1
ATOM 725 N N . VAL A 1 90 ? -0.093 1.754 7.857 1.00 89.25 90 VAL A N 1
ATOM 726 C CA . VAL A 1 90 ? -1.043 2.810 7.472 1.00 89.25 90 VAL A CA 1
ATOM 727 C C . VAL A 1 90 ? -1.173 3.854 8.581 1.00 89.25 90 VAL A C 1
ATOM 729 O O . VAL A 1 90 ? -1.177 5.050 8.295 1.00 89.25 90 VAL A O 1
ATOM 732 N N . SER A 1 91 ? -1.239 3.423 9.840 1.00 83.69 91 SER A N 1
ATOM 733 C CA . SER A 1 91 ? -1.343 4.329 10.987 1.00 83.69 91 SER A CA 1
ATOM 734 C C . SER A 1 91 ? -0.086 5.194 11.137 1.00 83.69 91 SER A C 1
ATOM 736 O O . SER A 1 91 ? -0.195 6.414 11.278 1.00 83.69 91 SER A O 1
ATOM 738 N N . TRP A 1 92 ? 1.103 4.592 11.022 1.00 86.19 92 TRP A N 1
ATOM 739 C CA . TRP A 1 92 ? 2.380 5.313 11.014 1.00 86.19 92 TRP A CA 1
ATOM 740 C C . TRP A 1 92 ? 2.460 6.331 9.866 1.00 86.19 92 TRP A C 1
ATOM 742 O O . TRP A 1 92 ? 2.782 7.496 10.088 1.00 86.19 92 TRP A O 1
ATOM 752 N N . ALA A 1 93 ? 2.091 5.921 8.653 1.00 88.12 93 ALA A N 1
ATOM 753 C CA . ALA A 1 93 ? 2.085 6.767 7.465 1.00 88.12 93 ALA A CA 1
ATOM 754 C C . ALA A 1 93 ? 1.146 7.976 7.602 1.00 88.12 93 ALA A C 1
ATOM 756 O O . ALA A 1 93 ? 1.514 9.097 7.250 1.00 88.12 93 ALA A O 1
ATOM 757 N N . VAL A 1 94 ? -0.068 7.759 8.120 1.00 84.69 94 VAL A N 1
ATOM 758 C CA . VAL A 1 94 ? -1.032 8.838 8.379 1.00 84.69 94 VAL A CA 1
ATOM 759 C C . VAL A 1 94 ? -0.491 9.810 9.417 1.00 84.69 94 VAL A C 1
ATOM 761 O O . VAL A 1 94 ? -0.698 11.007 9.257 1.00 84.69 94 VAL A O 1
ATOM 764 N N . LYS A 1 95 ? 0.206 9.325 10.449 1.00 82.19 95 LYS A N 1
ATOM 765 C CA . LYS A 1 95 ? 0.834 10.170 11.468 1.00 82.19 95 LYS A CA 1
ATOM 766 C C . LYS A 1 95 ? 1.961 11.030 10.881 1.00 82.19 95 LYS A C 1
ATOM 768 O O . LYS A 1 95 ? 1.956 12.239 11.085 1.00 82.19 95 LYS A O 1
ATOM 773 N N . ASP A 1 96 ? 2.908 10.421 10.168 1.00 84.19 96 ASP A N 1
ATOM 774 C CA . ASP A 1 96 ? 4.134 11.097 9.708 1.00 84.19 96 ASP A CA 1
ATOM 775 C C . ASP A 1 96 ? 3.883 12.070 8.539 1.00 84.19 96 ASP A C 1
ATOM 777 O O . ASP A 1 96 ? 4.494 13.135 8.448 1.00 84.19 96 ASP A O 1
ATOM 781 N N . ASP A 1 97 ? 2.927 11.741 7.663 1.00 85.81 97 ASP A N 1
ATOM 782 C CA . ASP A 1 97 ? 2.601 12.522 6.465 1.00 85.81 97 ASP A CA 1
ATOM 783 C C . ASP A 1 97 ? 1.207 13.180 6.530 1.00 85.81 97 ASP A C 1
ATOM 785 O O . ASP A 1 97 ? 0.675 13.583 5.493 1.00 85.81 97 ASP A O 1
ATOM 789 N N . PHE A 1 98 ? 0.610 13.338 7.719 1.00 82.00 98 PHE A N 1
ATOM 790 C CA . PHE A 1 98 ? -0.782 13.790 7.893 1.00 82.00 98 PHE A CA 1
ATOM 791 C C . PHE A 1 98 ? -1.164 15.020 7.055 1.00 82.00 98 PHE A C 1
ATOM 793 O O . PHE A 1 98 ? -2.200 15.033 6.385 1.00 82.00 98 PHE A O 1
ATOM 800 N N . ASP A 1 99 ? -0.316 16.050 7.066 1.00 83.62 99 ASP A N 1
ATOM 801 C CA . ASP A 1 99 ? -0.548 17.305 6.340 1.00 83.62 99 ASP A CA 1
ATOM 802 C C . ASP A 1 99 ? -0.173 17.230 4.853 1.00 83.62 99 ASP A C 1
ATOM 804 O O . ASP A 1 99 ? -0.571 18.085 4.061 1.00 83.62 99 ASP A O 1
ATOM 808 N N . LYS A 1 100 ? 0.574 16.197 4.449 1.00 87.31 100 LYS A N 1
ATOM 809 C CA . LYS A 1 100 ? 0.949 15.934 3.050 1.00 87.31 100 LYS A CA 1
ATOM 810 C C . LYS A 1 100 ? -0.073 15.047 2.336 1.00 87.31 100 LYS A C 1
ATOM 812 O O . LYS A 1 100 ? -0.066 14.966 1.105 1.00 87.31 100 LYS A O 1
ATOM 817 N N . ILE A 1 101 ? -0.931 14.349 3.078 1.00 85.62 101 ILE A N 1
ATOM 818 C CA . ILE A 1 101 ? -2.022 13.543 2.525 1.00 85.62 101 ILE A CA 1
ATOM 819 C C . ILE A 1 101 ? -3.208 14.470 2.208 1.00 85.62 101 ILE A C 1
ATOM 821 O O . ILE A 1 101 ? -3.635 15.234 3.078 1.00 85.62 101 ILE A O 1
ATOM 825 N N . PRO A 1 102 ? -3.780 14.410 0.988 1.00 87.56 102 PRO A N 1
ATOM 826 C CA . PRO A 1 102 ? -4.984 15.164 0.651 1.00 87.56 102 PRO A CA 1
ATOM 827 C C . PRO A 1 102 ? -6.105 14.954 1.678 1.00 87.56 102 PRO A C 1
ATOM 829 O O . PRO A 1 102 ? -6.334 13.835 2.139 1.00 87.56 102 PRO A O 1
ATOM 832 N N . LYS A 1 103 ? -6.801 16.035 2.053 1.00 83.94 103 LYS A N 1
ATOM 833 C CA . LYS A 1 103 ? -7.775 16.041 3.160 1.00 83.94 103 LYS A CA 1
ATOM 834 C C . LYS A 1 103 ? -8.869 14.978 3.011 1.00 83.94 103 LYS A C 1
ATOM 836 O O . LYS A 1 103 ? -9.267 14.371 3.998 1.00 83.94 103 LYS A O 1
ATOM 841 N N . ASP A 1 104 ? -9.365 14.775 1.799 1.00 85.06 104 ASP A N 1
ATOM 842 C CA . ASP A 1 104 ? -10.354 13.752 1.456 1.00 85.06 104 ASP A CA 1
ATOM 843 C C . ASP A 1 104 ? -9.826 12.336 1.722 1.00 85.06 104 ASP A C 1
ATOM 845 O O . ASP A 1 104 ? -10.468 11.575 2.446 1.00 85.06 104 ASP A O 1
ATOM 849 N N . ILE A 1 105 ? -8.618 12.029 1.245 1.00 89.31 105 ILE A N 1
ATOM 850 C CA . ILE A 1 105 ? -7.962 10.731 1.458 1.00 89.31 105 ILE A CA 1
ATOM 851 C C . ILE A 1 105 ? -7.667 10.498 2.937 1.00 89.31 105 ILE A C 1
ATOM 853 O O . ILE A 1 105 ? -7.920 9.427 3.480 1.00 89.31 105 ILE A O 1
ATOM 857 N N . ARG A 1 106 ? -7.170 11.526 3.617 1.00 84.75 106 ARG A N 1
ATOM 858 C CA . ARG A 1 106 ? -6.907 11.498 5.051 1.00 84.75 106 ARG A CA 1
ATOM 859 C C . ARG A 1 106 ? -8.176 11.183 5.836 1.00 84.75 106 ARG A C 1
ATOM 861 O O . ARG A 1 106 ? -8.161 10.292 6.673 1.00 84.75 106 ARG A O 1
ATOM 868 N N . ASN A 1 107 ? -9.289 11.848 5.530 1.00 81.50 107 ASN A N 1
ATOM 869 C CA . ASN A 1 107 ? -10.573 11.581 6.177 1.00 81.50 107 ASN A CA 1
ATOM 870 C C . ASN A 1 107 ? -11.057 10.143 5.944 1.00 81.50 107 ASN A C 1
ATOM 872 O O . ASN A 1 107 ? -11.608 9.533 6.861 1.00 81.50 107 ASN A O 1
ATOM 876 N N . GLU A 1 108 ? -10.855 9.604 4.740 1.00 87.94 108 GLU A N 1
ATOM 877 C CA . GLU A 1 108 ? -11.178 8.212 4.423 1.00 87.94 108 GLU A CA 1
ATOM 878 C C . GLU A 1 108 ? -10.319 7.231 5.234 1.00 87.94 108 GLU A C 1
ATOM 880 O O . GLU A 1 108 ? -10.865 6.333 5.879 1.00 87.94 108 GLU A O 1
ATOM 885 N N . LEU A 1 109 ? -9.000 7.444 5.287 1.00 87.00 109 LEU A N 1
ATOM 886 C CA . LEU A 1 109 ? -8.080 6.635 6.090 1.00 87.00 109 LEU A CA 1
ATOM 887 C C . LEU A 1 109 ? -8.454 6.671 7.574 1.00 87.00 109 LEU A C 1
ATOM 889 O O . LEU A 1 109 ? -8.566 5.623 8.202 1.00 87.00 109 LEU A O 1
ATOM 893 N N . LEU A 1 110 ? -8.731 7.855 8.127 1.00 80.12 110 LEU A N 1
ATOM 894 C CA . LEU A 1 110 ? -9.158 8.001 9.521 1.00 80.12 110 LEU A CA 1
ATOM 895 C C . LEU A 1 110 ? -10.464 7.256 9.812 1.00 80.12 110 LEU A C 1
ATOM 897 O O . LEU A 1 110 ? -10.595 6.645 10.872 1.00 80.12 110 LEU A O 1
ATOM 901 N N . ASN A 1 111 ? -11.420 7.271 8.878 1.00 78.31 111 ASN A N 1
ATOM 902 C CA . ASN A 1 111 ? -12.649 6.493 9.018 1.00 78.31 111 ASN A CA 1
ATOM 903 C C . ASN A 1 111 ? -12.330 4.996 9.086 1.00 78.31 111 ASN A C 1
ATOM 905 O O . ASN A 1 111 ? -12.720 4.347 10.053 1.00 78.31 111 ASN A O 1
ATOM 909 N N . LYS A 1 112 ? -11.573 4.461 8.124 1.00 82.06 112 LYS A N 1
ATOM 910 C CA . LYS A 1 112 ? -11.230 3.031 8.080 1.00 82.06 112 LYS A CA 1
ATOM 911 C C . LYS A 1 112 ? -10.438 2.583 9.312 1.00 82.06 112 LYS A C 1
ATOM 913 O O . LYS A 1 112 ? -10.767 1.561 9.916 1.00 82.06 112 LYS A O 1
ATOM 918 N N . LEU A 1 113 ? -9.460 3.385 9.743 1.00 76.38 113 LEU A N 1
ATOM 919 C CA . LEU A 1 113 ? -8.710 3.151 10.977 1.00 76.38 113 LEU A CA 1
ATOM 920 C C . LEU A 1 113 ? -9.650 3.091 12.188 1.00 76.38 113 LEU A C 1
ATOM 922 O O . LEU A 1 113 ? -9.572 2.130 12.951 1.00 76.38 113 LEU A O 1
ATOM 926 N N . SER A 1 114 ? -10.578 4.053 12.321 1.00 71.44 114 SER A N 1
ATOM 927 C CA . SER A 1 114 ? -11.520 4.143 13.451 1.00 71.44 114 SER A CA 1
ATOM 928 C C . SER A 1 114 ? -12.450 2.938 13.590 1.00 71.44 114 SER A C 1
ATOM 930 O O . SER A 1 114 ? -12.825 2.568 14.706 1.00 71.44 114 SER A O 1
ATOM 932 N N . GLU A 1 115 ? -12.827 2.319 12.470 1.00 69.56 115 GLU A N 1
ATOM 933 C CA . GLU A 1 115 ? -13.683 1.137 12.467 1.00 69.56 115 GLU A CA 1
ATOM 934 C C . GLU A 1 115 ? -12.914 -0.094 12.931 1.00 69.56 115 GLU A C 1
ATOM 936 O O . GLU A 1 115 ? -13.401 -0.834 13.787 1.00 69.56 115 GLU A O 1
ATOM 941 N N . ARG A 1 116 ? -11.675 -0.264 12.461 1.00 65.44 116 ARG A N 1
ATOM 942 C CA . ARG A 1 116 ? -10.822 -1.394 12.857 1.00 65.44 116 ARG A CA 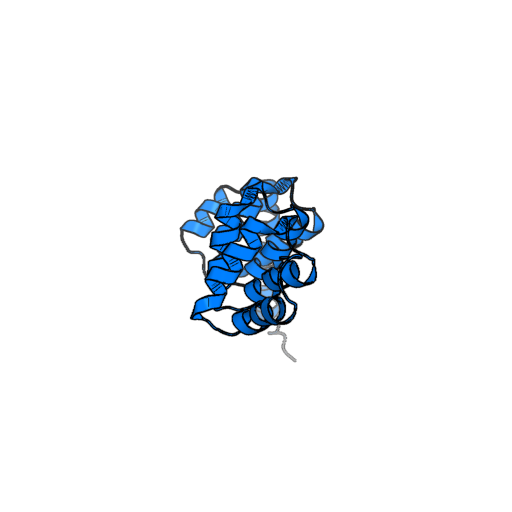1
ATOM 943 C C . ARG A 1 116 ? -10.355 -1.318 14.305 1.00 65.44 116 ARG A C 1
ATOM 945 O O . ARG A 1 116 ? -10.183 -2.346 14.950 1.00 65.44 116 ARG A O 1
ATOM 952 N N . THR A 1 117 ? -10.272 -0.115 14.871 1.00 54.97 117 THR A N 1
ATOM 953 C CA . THR A 1 117 ? -9.939 0.065 16.290 1.00 54.97 117 THR A CA 1
ATOM 954 C C . THR A 1 117 ? -10.995 -0.550 17.228 1.00 54.97 117 THR A C 1
ATOM 956 O O . THR A 1 117 ? -10.744 -0.685 18.421 1.00 54.97 117 THR A O 1
ATOM 959 N N . THR A 1 118 ? -12.213 -0.863 16.758 1.00 51.88 118 THR A N 1
ATOM 960 C CA . THR A 1 118 ? -13.328 -1.315 17.620 1.00 51.88 118 THR A CA 1
ATOM 961 C C . THR A 1 118 ? -13.371 -2.814 17.919 1.00 51.88 118 THR A C 1
ATOM 963 O O . THR A 1 118 ? -14.106 -3.194 18.827 1.00 51.88 118 THR A O 1
ATOM 966 N N . GLN A 1 119 ? -12.589 -3.645 17.222 1.00 50.75 119 GLN A N 1
ATOM 967 C CA . GLN A 1 119 ? -12.605 -5.102 17.419 1.00 50.75 119 GLN A CA 1
ATOM 968 C C . GLN A 1 119 ? -11.256 -5.682 17.875 1.00 50.75 119 GLN A C 1
ATOM 970 O O . GLN A 1 119 ? -11.271 -6.587 18.700 1.00 50.75 119 GLN A O 1
ATOM 975 N N . ASP A 1 120 ? -10.116 -5.102 17.472 1.00 51.62 120 ASP A N 1
ATOM 976 C CA . ASP A 1 120 ? -8.800 -5.750 17.628 1.00 51.62 120 ASP A CA 1
ATOM 977 C C . ASP A 1 120 ? -7.653 -4.762 17.933 1.00 51.62 120 ASP A C 1
ATOM 979 O O . ASP A 1 120 ? -6.671 -4.675 17.195 1.00 51.62 120 ASP A O 1
ATOM 983 N N . LEU A 1 121 ? -7.735 -3.977 19.014 1.00 52.12 121 LEU A N 1
ATOM 984 C CA . LEU A 1 121 ? -6.578 -3.167 19.427 1.00 52.12 121 LEU A CA 1
ATOM 985 C C . LEU A 1 121 ? -5.443 -4.078 19.928 1.00 52.12 121 LEU A C 1
ATOM 987 O O . LEU A 1 121 ? -5.448 -4.525 21.076 1.00 52.12 121 LEU A O 1
ATOM 991 N N . LYS A 1 122 ? -4.428 -4.305 19.089 1.00 53.25 122 LYS A N 1
ATOM 992 C CA . LYS A 1 122 ? -3.089 -4.686 19.563 1.00 53.25 122 LYS A CA 1
ATOM 993 C C . LYS A 1 122 ? -2.434 -3.464 20.205 1.00 53.25 122 LYS A C 1
ATOM 995 O O . LYS A 1 122 ? -2.665 -2.336 19.771 1.00 53.25 122 LYS A O 1
ATOM 1000 N N . ARG A 1 123 ? -1.617 -3.673 21.239 1.00 53.66 123 ARG A N 1
ATOM 1001 C CA . ARG A 1 123 ? -0.963 -2.597 22.005 1.00 53.66 123 ARG A CA 1
ATOM 1002 C C . ARG A 1 123 ? -0.248 -1.580 21.101 1.00 53.66 123 ARG A C 1
ATOM 1004 O O . ARG A 1 123 ? -0.401 -0.386 21.333 1.00 53.66 123 ARG A O 1
ATOM 1011 N N . GLU A 1 124 ? 0.421 -2.038 20.038 1.00 52.19 124 GLU A N 1
ATOM 1012 C CA . GLU A 1 124 ? 1.104 -1.155 19.081 1.00 52.19 124 GLU A CA 1
ATOM 1013 C C . GLU A 1 124 ? 0.150 -0.146 18.401 1.00 52.19 124 GLU A C 1
ATOM 1015 O O . GLU A 1 124 ? 0.483 1.028 18.266 1.00 52.19 124 GLU A O 1
ATOM 1020 N N . THR A 1 125 ? -1.076 -0.548 18.043 1.00 55.12 125 THR A N 1
ATOM 1021 C CA . THR A 1 125 ? -2.064 0.365 17.427 1.00 55.12 125 THR A CA 1
ATOM 1022 C C . THR A 1 125 ? -2.619 1.411 18.396 1.00 55.12 125 THR A C 1
ATOM 1024 O O . THR A 1 125 ? -2.943 2.523 17.977 1.00 55.12 125 THR A O 1
ATOM 1027 N N . ALA A 1 126 ? -2.719 1.084 19.689 1.00 62.47 126 ALA A N 1
ATOM 1028 C CA . ALA A 1 126 ? -3.140 2.036 20.717 1.00 62.47 126 ALA A CA 1
ATOM 1029 C C . ALA A 1 126 ? -2.056 3.095 20.965 1.00 62.47 126 ALA A C 1
ATOM 1031 O O . ALA A 1 126 ? -2.371 4.277 21.065 1.00 62.47 126 ALA A O 1
ATOM 1032 N N . GLU A 1 127 ? -0.786 2.680 20.972 1.00 62.09 127 GLU A N 1
ATOM 1033 C CA . GLU A 1 127 ? 0.361 3.585 21.086 1.00 62.09 127 GLU A CA 1
ATOM 1034 C C . GLU A 1 127 ? 0.408 4.556 19.897 1.00 62.09 127 GLU A C 1
ATOM 1036 O O . GLU A 1 127 ? 0.487 5.766 20.095 1.00 62.09 127 GLU A O 1
ATOM 1041 N N . ILE A 1 128 ? 0.230 4.067 18.663 1.00 61.28 128 ILE A N 1
ATOM 1042 C CA . ILE A 1 128 ? 0.177 4.945 17.482 1.00 61.28 128 ILE A CA 1
ATOM 1043 C C . ILE A 1 128 ? -1.021 5.902 17.552 1.00 61.28 128 ILE A C 1
ATOM 1045 O O . ILE A 1 128 ? -0.882 7.075 17.209 1.00 61.28 128 ILE A O 1
ATOM 1049 N N . PHE A 1 129 ? -2.186 5.431 18.011 1.00 66.12 129 PHE A N 1
ATOM 1050 C CA . PHE A 1 129 ? -3.369 6.273 18.203 1.00 66.12 129 PHE A CA 1
ATOM 1051 C C . PHE A 1 129 ? -3.124 7.403 19.212 1.00 66.12 129 PHE A C 1
ATOM 1053 O O . PHE A 1 129 ? -3.528 8.543 18.974 1.00 66.12 129 PHE A O 1
ATOM 1060 N N . ASP A 1 130 ? -2.437 7.105 20.315 1.00 67.50 130 ASP A N 1
ATOM 1061 C CA . ASP A 1 130 ? -2.090 8.092 21.336 1.00 67.50 130 ASP A CA 1
ATOM 1062 C C . ASP A 1 130 ? -1.042 9.105 20.862 1.00 67.50 130 ASP A C 1
ATOM 1064 O O . ASP A 1 130 ? -0.981 10.227 21.378 1.00 67.50 130 ASP A O 1
ATOM 1068 N N . GLU A 1 131 ? -0.266 8.742 19.847 1.00 65.88 131 GLU A N 1
ATOM 1069 C CA . GLU A 1 131 ? 0.701 9.608 19.182 1.00 65.88 131 GLU A CA 1
ATOM 1070 C C . GLU A 1 131 ? 0.111 10.411 18.008 1.00 65.88 131 GLU A C 1
ATOM 1072 O O . GLU A 1 131 ? 0.821 11.230 17.415 1.00 65.88 131 GLU A O 1
ATOM 1077 N N . LEU A 1 132 ? -1.170 10.219 17.664 1.00 66.31 132 LEU A N 1
ATOM 1078 C CA . LEU A 1 132 ? -1.846 11.065 16.679 1.00 66.31 132 LEU A CA 1
ATOM 1079 C C . LEU A 1 132 ? -2.080 12.479 17.245 1.00 66.31 132 LEU A C 1
ATOM 1081 O O . LEU A 1 132 ? -2.427 12.622 18.429 1.00 66.31 132 LEU A O 1
ATOM 1085 N N . PRO A 1 133 ? -1.978 13.523 16.394 1.00 68.06 133 PRO A N 1
ATOM 1086 C CA . PRO A 1 133 ? -2.470 14.860 16.709 1.00 68.06 133 PRO A CA 1
ATOM 1087 C C . PRO A 1 133 ? -3.848 14.841 17.380 1.00 68.06 133 PRO A C 1
ATOM 1089 O O . PRO A 1 133 ? -4.726 14.045 17.027 1.00 68.06 133 PRO A O 1
ATOM 1092 N N . GLU A 1 134 ? -4.034 15.703 18.379 1.00 68.75 134 GLU A N 1
ATOM 1093 C CA . GLU A 1 134 ? -5.217 15.694 19.243 1.00 68.75 134 GLU A CA 1
ATOM 1094 C C . GLU A 1 134 ? -6.512 15.864 18.439 1.00 68.75 134 GLU A C 1
ATOM 1096 O O . GLU A 1 134 ? -7.502 15.179 18.697 1.00 68.75 134 GLU A O 1
ATOM 1101 N N . GLU A 1 135 ? -6.491 16.701 17.403 1.00 66.19 135 GLU A N 1
ATOM 1102 C CA . GLU A 1 135 ? -7.630 16.937 16.518 1.00 66.19 135 GLU A CA 1
ATOM 1103 C C . GLU A 1 135 ? -8.082 15.646 15.826 1.00 66.19 135 GLU A C 1
ATOM 1105 O O . GLU A 1 135 ? -9.275 15.356 15.746 1.00 66.19 135 GLU A O 1
ATOM 1110 N N . ILE A 1 136 ? -7.126 14.826 15.388 1.00 64.56 136 ILE A N 1
ATOM 1111 C CA . ILE A 1 136 ? -7.375 13.549 14.711 1.00 64.56 136 ILE A CA 1
ATOM 1112 C C . ILE A 1 136 ? -7.946 12.533 15.685 1.00 64.56 136 ILE A C 1
ATOM 1114 O O . ILE A 1 136 ? -8.940 11.860 15.396 1.00 64.56 136 ILE A O 1
ATOM 1118 N N . ARG A 1 137 ? -7.310 12.429 16.853 1.00 70.94 137 ARG A N 1
ATOM 1119 C CA . ARG A 1 137 ? -7.745 11.550 17.934 1.00 70.94 137 ARG A CA 1
ATOM 1120 C C . ARG A 1 137 ? -9.188 11.871 18.314 1.00 70.94 137 ARG A C 1
ATOM 1122 O O . ARG A 1 137 ? -10.020 10.969 18.386 1.00 70.94 137 ARG A O 1
ATOM 1129 N N . ASN A 1 138 ? -9.505 13.155 18.466 1.00 69.25 138 ASN A N 1
ATOM 1130 C CA . ASN A 1 138 ? -10.842 13.639 18.788 1.00 69.25 138 ASN A CA 1
ATOM 1131 C C . ASN A 1 138 ? -11.849 13.342 17.672 1.00 69.25 138 ASN A C 1
ATOM 1133 O O . ASN A 1 138 ? -12.939 12.852 17.967 1.00 69.25 138 ASN A O 1
ATOM 1137 N N . GLU A 1 139 ? -11.499 13.552 16.399 1.00 68.81 139 GLU A N 1
ATOM 1138 C CA . GLU A 1 139 ? -12.365 13.179 15.273 1.00 68.81 139 GLU A CA 1
ATOM 1139 C C . GLU A 1 139 ? -12.693 11.675 15.265 1.00 68.81 139 GLU A C 1
ATOM 1141 O O . GLU A 1 139 ? -13.857 11.296 15.086 1.00 68.81 139 GLU A O 1
ATOM 1146 N N . ILE A 1 140 ? -11.698 10.816 15.511 1.00 67.88 140 ILE A N 1
ATOM 1147 C CA . ILE A 1 140 ? -11.888 9.362 15.612 1.00 67.88 140 ILE A CA 1
ATOM 1148 C C . ILE A 1 140 ? -12.779 9.004 16.818 1.00 67.88 140 ILE A C 1
ATOM 1150 O O . ILE A 1 140 ? -13.730 8.227 16.679 1.00 67.88 140 ILE A O 1
ATOM 1154 N N . LEU A 1 141 ? -12.515 9.575 18.000 1.00 70.06 141 LEU A N 1
ATOM 1155 C CA . LEU A 1 141 ? -13.279 9.312 19.229 1.00 70.06 141 LEU A CA 1
ATOM 1156 C C . LEU A 1 141 ? -14.739 9.764 19.119 1.00 70.06 141 LEU A C 1
ATOM 1158 O O . LEU A 1 141 ? -15.641 9.056 19.573 1.00 70.06 141 LEU A O 1
ATOM 1162 N N . ILE A 1 142 ? -14.992 10.918 18.496 1.00 66.62 142 ILE A N 1
ATOM 1163 C CA . ILE A 1 142 ? -16.344 11.433 18.263 1.00 66.62 142 ILE A CA 1
ATOM 1164 C C . ILE A 1 142 ? -17.124 10.463 17.373 1.00 66.62 142 ILE A C 1
ATOM 1166 O O . ILE A 1 142 ? -18.220 10.039 17.751 1.00 66.62 142 ILE A O 1
ATOM 1170 N N . LYS A 1 143 ? -16.554 10.051 16.233 1.00 66.50 143 LYS A N 1
ATOM 1171 C CA . LYS A 1 143 ? -17.193 9.092 15.315 1.00 66.50 143 LYS A CA 1
ATOM 1172 C C . LYS A 1 143 ? -17.498 7.758 16.004 1.00 66.50 143 LYS A C 1
ATOM 1174 O O . LYS A 1 143 ? -18.611 7.248 15.865 1.00 66.50 143 LYS A O 1
ATOM 1179 N N . ARG A 1 144 ? -16.575 7.245 16.829 1.00 67.25 144 ARG A N 1
ATOM 1180 C CA . ARG A 1 144 ? -16.804 6.059 17.678 1.00 67.25 144 ARG A CA 1
ATOM 1181 C C . ARG A 1 144 ? -17.995 6.238 18.615 1.00 67.25 144 ARG A C 1
ATOM 1183 O O . ARG A 1 144 ? -18.886 5.394 18.636 1.00 67.25 144 ARG A O 1
ATOM 1190 N N . ARG A 1 145 ? -18.045 7.346 19.361 1.00 63.62 145 ARG A N 1
ATOM 1191 C CA . ARG A 1 145 ? -19.099 7.606 20.355 1.00 63.62 145 ARG A CA 1
ATOM 1192 C C . ARG A 1 145 ? -20.489 7.695 19.722 1.00 63.62 145 ARG A C 1
ATOM 1194 O O . ARG A 1 145 ? -21.458 7.242 20.330 1.00 63.62 145 ARG A O 1
ATOM 1201 N N . PHE A 1 146 ? -20.594 8.255 18.517 1.00 58.66 146 PHE A N 1
ATOM 1202 C CA . PHE A 1 146 ? -21.844 8.256 17.754 1.00 58.66 146 PHE A CA 1
ATOM 1203 C C . PHE A 1 146 ? -22.227 6.856 17.267 1.00 58.66 146 PHE A C 1
ATOM 1205 O O . PHE A 1 146 ? -23.392 6.485 17.397 1.00 58.66 146 PHE A O 1
ATOM 1212 N N . LYS A 1 147 ? -21.262 6.062 16.779 1.00 60.22 147 LYS A N 1
ATOM 1213 C CA . LYS A 1 147 ? -21.506 4.681 16.340 1.00 60.22 147 LYS A CA 1
ATOM 1214 C C . LYS A 1 147 ? -22.018 3.819 17.497 1.00 60.22 147 LYS A C 1
ATOM 1216 O O . LYS A 1 147 ? -23.092 3.253 17.365 1.00 60.22 147 LYS A O 1
ATOM 1221 N N . THR A 1 148 ? -21.344 3.813 18.653 1.00 60.03 148 THR A N 1
ATOM 1222 C CA . THR A 1 148 ? -21.780 3.057 19.846 1.00 60.03 148 THR A CA 1
ATOM 1223 C C . THR A 1 148 ? -23.194 3.437 20.288 1.00 60.03 148 THR A C 1
ATOM 1225 O O . THR A 1 148 ? -24.037 2.560 20.436 1.00 60.03 148 THR A O 1
ATOM 1228 N N . LYS A 1 149 ? -23.496 4.741 20.408 1.00 60.59 149 LYS A N 1
ATOM 1229 C CA . LYS A 1 149 ? -24.845 5.204 20.781 1.00 60.59 149 LYS A CA 1
ATOM 1230 C C . LYS A 1 149 ? -25.923 4.777 19.784 1.00 60.59 149 LYS A C 1
ATOM 1232 O O . LYS A 1 149 ? -27.041 4.491 20.198 1.00 60.59 149 LYS A O 1
ATOM 1237 N N . TYR A 1 150 ? -25.614 4.764 18.487 1.00 48.91 150 TYR A N 1
ATOM 1238 C CA . TYR A 1 150 ? -26.549 4.317 17.458 1.00 48.91 150 TYR A CA 1
ATOM 1239 C C . TYR A 1 150 ? -26.807 2.809 17.550 1.00 48.91 150 TYR A C 1
ATOM 1241 O O . TYR A 1 150 ? -27.961 2.391 17.510 1.00 48.91 150 TYR A O 1
ATOM 1249 N N . THR A 1 151 ? -25.766 1.992 17.741 1.00 57.31 151 THR A N 1
ATOM 1250 C CA . THR A 1 151 ? -25.924 0.543 17.929 1.00 57.31 151 THR A CA 1
ATOM 1251 C C . THR A 1 151 ? -26.715 0.228 19.197 1.00 57.31 151 THR A C 1
ATOM 1253 O O . THR A 1 151 ? -27.615 -0.603 19.153 1.00 57.31 151 THR A 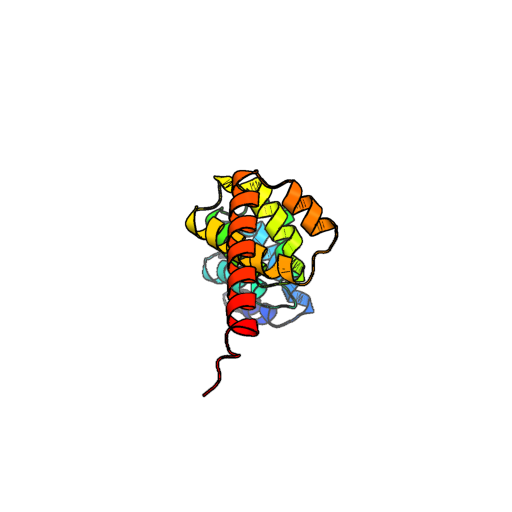O 1
ATOM 1256 N N . ASP A 1 152 ? -26.445 0.927 20.303 1.00 58.28 152 ASP A N 1
ATOM 1257 C CA . ASP A 1 152 ? -27.203 0.781 21.551 1.00 58.28 152 ASP A CA 1
ATOM 1258 C C . ASP A 1 152 ? -28.667 1.195 21.373 1.00 58.28 152 ASP A C 1
ATOM 1260 O O . ASP A 1 152 ? -29.557 0.532 21.897 1.00 58.28 152 ASP A O 1
ATOM 1264 N N . PHE A 1 153 ? -28.935 2.264 20.617 1.00 52.78 153 PHE A N 1
ATOM 1265 C CA . PHE A 1 153 ? -30.294 2.695 20.290 1.00 52.78 153 PHE A CA 1
ATOM 1266 C C . PHE A 1 153 ? -31.031 1.667 19.425 1.00 52.78 153 PHE A C 1
ATOM 1268 O O . PHE A 1 153 ? -32.181 1.360 19.706 1.00 52.78 153 PHE A O 1
ATOM 1275 N N . VAL A 1 154 ? -30.391 1.099 18.402 1.00 58.34 154 VAL A N 1
ATOM 1276 C CA . VAL A 1 154 ? -31.006 0.066 17.553 1.00 58.34 154 VAL A CA 1
ATOM 1277 C C . VAL A 1 154 ? -31.222 -1.229 18.343 1.00 58.34 154 VAL A C 1
ATOM 1279 O O . VAL A 1 154 ? -32.306 -1.799 18.296 1.00 58.34 154 VAL A O 1
ATOM 1282 N N . ASN A 1 155 ? -30.241 -1.669 19.129 1.00 60.47 155 ASN A N 1
ATOM 1283 C CA . ASN A 1 155 ? -30.327 -2.930 19.868 1.00 60.47 155 ASN A CA 1
ATOM 1284 C C . ASN A 1 155 ? -31.275 -2.860 21.075 1.00 60.47 155 ASN A C 1
ATOM 1286 O O . ASN A 1 155 ? -31.928 -3.852 21.385 1.00 60.47 155 ASN A O 1
ATOM 1290 N N . ASN A 1 156 ? -31.385 -1.704 21.738 1.00 61.22 156 ASN A N 1
ATOM 1291 C CA . ASN A 1 156 ? -32.273 -1.520 22.894 1.00 61.22 156 ASN A CA 1
ATOM 1292 C C . ASN A 1 156 ? -33.605 -0.825 22.542 1.00 61.22 156 ASN A C 1
ATOM 1294 O O . ASN A 1 156 ? -34.500 -0.760 23.382 1.00 61.22 156 ASN A O 1
ATOM 1298 N N . GLY A 1 157 ? -33.758 -0.299 21.322 1.00 51.00 157 GLY A N 1
ATOM 1299 C CA . GLY A 1 157 ? -34.917 0.489 20.880 1.00 51.00 157 GLY A CA 1
ATOM 1300 C C . GLY A 1 157 ? -36.007 -0.283 20.132 1.00 51.00 157 GLY A C 1
ATOM 1301 O O . GLY A 1 157 ? -37.065 0.286 19.881 1.00 51.00 157 GLY A O 1
ATOM 1302 N N . PHE A 1 158 ? -35.808 -1.571 19.818 1.00 49.56 158 PHE A N 1
ATOM 1303 C CA . PHE A 1 158 ? -36.845 -2.442 19.232 1.00 49.56 158 PHE A CA 1
ATOM 1304 C C . PHE A 1 158 ? -37.643 -3.260 20.265 1.00 49.56 158 PHE A C 1
ATOM 1306 O O . PHE A 1 158 ? -38.361 -4.185 19.901 1.00 49.56 158 PHE A O 1
ATOM 1313 N N . SER A 1 159 ? -37.600 -2.887 21.548 1.00 47.09 159 SER A N 1
ATOM 1314 C CA . SER A 1 159 ? -38.601 -3.319 22.536 1.00 47.09 159 SER A CA 1
ATOM 1315 C C . SER A 1 159 ? -39.733 -2.291 22.642 1.00 47.09 159 SER A C 1
ATOM 1317 O O . SER A 1 159 ? -40.040 -1.804 23.730 1.00 47.09 159 SER A O 1
ATOM 1319 N N . PHE A 1 160 ? -40.364 -1.945 21.519 1.00 42.28 160 PHE A N 1
ATOM 1320 C CA . PHE A 1 160 ? -41.703 -1.362 21.551 1.00 42.28 160 PHE A CA 1
ATOM 1321 C C . PHE A 1 160 ? -42.698 -2.393 21.038 1.00 42.28 160 PHE A C 1
ATOM 1323 O O . PHE A 1 160 ? 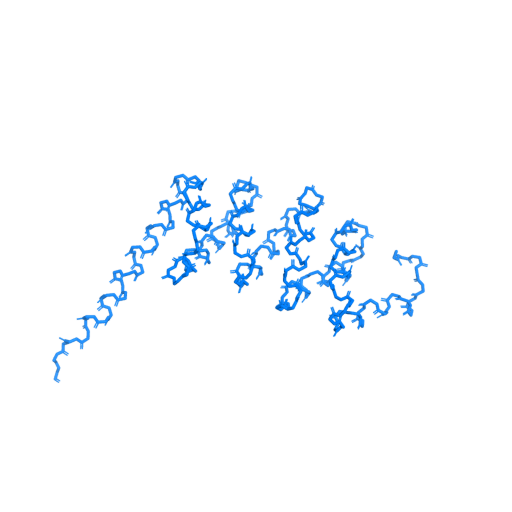-42.769 -2.702 19.853 1.00 42.28 160 PHE A O 1
ATOM 1330 N N . VAL A 1 161 ? -43.415 -2.931 22.021 1.00 42.50 161 VAL A N 1
ATOM 1331 C CA . VAL A 1 161 ? -44.705 -3.608 21.937 1.00 42.50 161 VAL A CA 1
ATOM 1332 C C . VAL A 1 161 ? -45.542 -3.061 20.778 1.00 42.50 161 VAL A C 1
ATOM 1334 O O . VAL A 1 161 ? -45.866 -1.872 20.760 1.00 42.50 161 VAL A O 1
ATOM 1337 N N . ILE A 1 162 ? -45.940 -3.952 19.872 1.00 41.44 162 ILE A N 1
ATOM 1338 C CA . ILE A 1 162 ? -47.286 -3.952 19.291 1.00 41.44 162 ILE A CA 1
ATOM 1339 C C . ILE A 1 162 ? -47.850 -5.347 19.530 1.00 41.44 162 ILE A C 1
ATOM 1341 O O . ILE A 1 162 ? -47.122 -6.319 19.224 1.00 41.44 162 ILE A O 1
#

pLDDT: mean 80.88, std 15.34, range [41.44, 97.25]

Radius of gyration: 19.66 Å; chains: 1; bounding box: 62×34×49 Å